Protein AF-A0A376EYU4-F1 (afdb_monomer_lite)

pLDDT: mean 89.41, std 5.72, range [57.59, 94.0]

Sequence (55 aa):
MNYIYSAINNSFYPSSMKDDYQRADTWPDDAVEVDDNIYLEFTAEPPEGKMRIAG

Foldseek 3Di:
DWWWADLQVRDIDHPVCQVVCVVVVNHDPRTDTDDVVVVCQQVPDDPPPDHRDRD

Secondary structure (DSSP, 8-state):
--EEEETTTTEEEEGGGHHHHHHTT---TT-EEE-HHHHHHHHSPPPTT------

Structure (mmCIF, N/CA/C/O backbone):
data_AF-A0A376EYU4-F1
#
_entry.id   AF-A0A376EYU4-F1
#
loop_
_atom_site.group_PDB
_atom_site.id
_atom_site.type_symbol
_atom_site.label_atom_id
_atom_site.label_alt_id
_atom_site.label_comp_id
_atom_site.label_asym_id
_atom_site.label_entity_id
_atom_site.label_seq_id
_atom_site.pdbx_PDB_ins_code
_atom_site.Cartn_x
_atom_site.Cartn_y
_atom_site.Cartn_z
_atom_site.occupancy
_atom_site.B_iso_or_equiv
_atom_site.auth_seq_id
_atom_site.auth_comp_id
_atom_site.auth_asym_id
_atom_site.auth_atom_id
_atom_site.pdbx_PDB_model_num
ATOM 1 N N . MET A 1 1 ? -8.000 8.706 -2.558 1.00 57.59 1 MET A N 1
ATOM 2 C CA . MET A 1 1 ? -7.726 7.602 -1.638 1.00 57.59 1 MET A CA 1
ATOM 3 C C . MET A 1 1 ? -7.039 6.502 -2.430 1.00 57.59 1 MET A C 1
ATOM 5 O O . MET A 1 1 ? -7.736 5.802 -3.142 1.00 57.59 1 MET A O 1
ATOM 9 N N . ASN A 1 2 ? -5.706 6.475 -2.457 1.00 73.31 2 ASN A N 1
ATOM 10 C CA . ASN A 1 2 ? -4.917 5.577 -3.311 1.00 73.31 2 ASN A CA 1
ATOM 11 C C . ASN A 1 2 ? -3.563 5.312 -2.627 1.00 73.31 2 ASN A C 1
ATOM 13 O O . ASN A 1 2 ? -2.544 5.919 -2.979 1.00 73.31 2 ASN A O 1
ATOM 17 N N . TYR A 1 3 ? -3.549 4.456 -1.612 1.00 90.06 3 TYR A N 1
ATOM 18 C CA . TYR A 1 3 ? -2.297 3.952 -1.054 1.00 90.06 3 TYR A CA 1
ATOM 19 C C . TYR A 1 3 ? -2.041 2.549 -1.575 1.00 90.06 3 TYR A C 1
ATOM 21 O O . TYR A 1 3 ? -2.952 1.815 -1.945 1.00 90.06 3 TYR A O 1
ATOM 29 N N . ILE A 1 4 ? -0.771 2.190 -1.633 1.00 92.12 4 ILE A N 1
ATOM 30 C CA . ILE A 1 4 ? -0.312 0.873 -2.035 1.00 92.12 4 ILE A CA 1
ATOM 31 C C . ILE A 1 4 ? 0.482 0.307 -0.874 1.00 92.12 4 ILE A C 1
ATOM 33 O O . ILE A 1 4 ? 1.358 0.977 -0.338 1.00 92.12 4 ILE A O 1
ATOM 37 N N . TYR A 1 5 ? 0.164 -0.907 -0.465 1.00 92.88 5 TYR A N 1
ATOM 38 C CA . TYR A 1 5 ? 0.871 -1.615 0.585 1.00 92.88 5 TYR A CA 1
ATOM 39 C C . TYR A 1 5 ? 1.791 -2.671 -0.026 1.00 92.88 5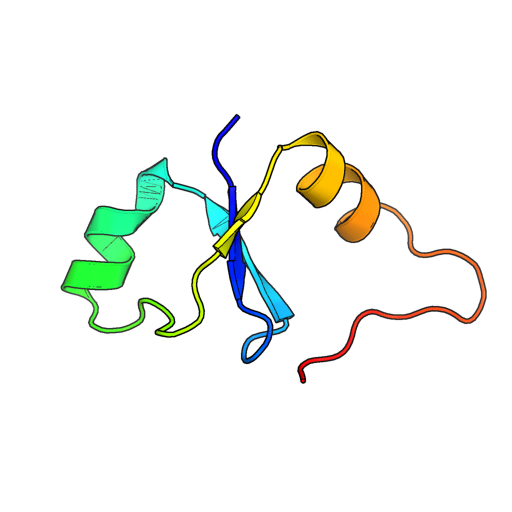 TYR A C 1
ATOM 41 O O . TYR A 1 5 ? 1.392 -3.387 -0.940 1.00 92.88 5 TYR A O 1
ATOM 49 N N . SER A 1 6 ? 3.011 -2.765 0.494 1.00 93.69 6 SER A N 1
ATOM 50 C CA . SER A 1 6 ? 3.928 -3.882 0.255 1.00 93.69 6 SER A CA 1
ATOM 51 C C . SER A 1 6 ? 4.106 -4.632 1.568 1.00 93.69 6 SER A C 1
ATOM 53 O O . SER A 1 6 ? 4.513 -4.039 2.573 1.00 93.69 6 SER A O 1
ATOM 55 N N . ALA A 1 7 ? 3.795 -5.924 1.555 1.00 91.75 7 ALA A N 1
ATOM 56 C CA . ALA A 1 7 ? 3.974 -6.831 2.679 1.00 91.75 7 ALA A CA 1
ATOM 57 C C . ALA A 1 7 ? 5.461 -7.129 2.928 1.00 91.75 7 ALA A C 1
ATOM 59 O O . ALA A 1 7 ? 5.897 -7.139 4.082 1.00 91.75 7 ALA A O 1
ATOM 60 N N . ILE A 1 8 ? 6.255 -7.259 1.861 1.00 91.62 8 ILE A N 1
ATOM 61 C CA . ILE A 1 8 ? 7.709 -7.465 1.917 1.00 91.62 8 ILE A CA 1
ATOM 62 C C . ILE A 1 8 ? 8.387 -6.290 2.628 1.00 91.62 8 ILE A C 1
ATOM 64 O O . ILE A 1 8 ? 9.230 -6.492 3.500 1.00 91.62 8 ILE A O 1
ATOM 68 N N . ASN A 1 9 ? 7.994 -5.058 2.298 1.00 91.00 9 ASN A N 1
ATOM 69 C CA . ASN A 1 9 ? 8.572 -3.859 2.908 1.00 91.00 9 ASN A CA 1
ATOM 70 C C . ASN A 1 9 ? 7.808 -3.387 4.157 1.00 91.00 9 ASN A C 1
ATOM 72 O O . ASN A 1 9 ? 8.232 -2.417 4.792 1.00 91.00 9 ASN A O 1
ATOM 76 N N . ASN A 1 10 ? 6.672 -4.013 4.496 1.00 92.44 10 ASN A N 1
ATOM 77 C CA . ASN A 1 10 ? 5.723 -3.564 5.528 1.00 92.44 10 ASN A CA 1
ATOM 78 C C . ASN A 1 10 ? 5.424 -2.053 5.454 1.00 92.44 10 ASN A C 1
ATOM 80 O O 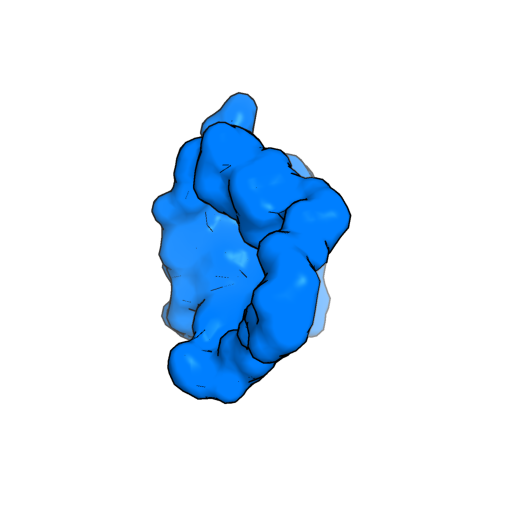. ASN A 1 10 ? 5.357 -1.336 6.461 1.00 92.44 10 ASN A O 1
ATOM 84 N N . SER A 1 11 ? 5.307 -1.544 4.233 1.00 91.69 11 SER A N 1
ATOM 85 C CA . SER A 1 11 ? 5.326 -0.110 3.959 1.00 91.69 11 SER A CA 1
ATOM 86 C C . SER A 1 11 ? 4.166 0.287 3.068 1.00 91.69 11 SER A C 1
ATOM 88 O O . SER A 1 11 ? 3.783 -0.441 2.153 1.00 91.69 11 SER A O 1
ATOM 90 N N . PHE A 1 12 ? 3.616 1.465 3.354 1.00 92.12 12 PHE A N 1
ATOM 91 C CA . PHE A 1 12 ? 2.598 2.096 2.529 1.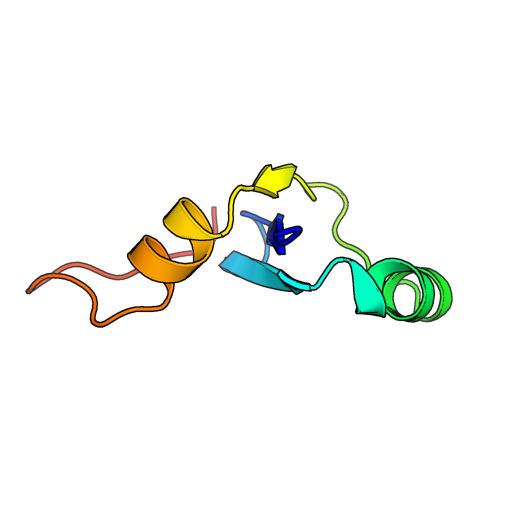00 92.12 12 PHE A CA 1
ATOM 92 C C . PHE A 1 12 ? 3.242 3.152 1.633 1.00 92.12 12 PHE A C 1
ATOM 94 O O . PHE A 1 12 ? 4.060 3.951 2.087 1.00 92.12 12 PHE A O 1
ATOM 101 N N . TYR A 1 13 ? 2.825 3.174 0.375 1.00 91.06 13 TYR A N 1
ATOM 102 C CA . TYR A 1 13 ? 3.310 4.054 -0.675 1.00 91.06 13 TYR A CA 1
ATOM 103 C C . TYR A 1 13 ? 2.133 4.856 -1.232 1.00 91.06 13 TYR A C 1
ATOM 105 O O . TYR A 1 13 ? 1.115 4.269 -1.603 1.00 91.06 13 TYR A O 1
ATOM 113 N N . PRO A 1 14 ? 2.226 6.189 -1.312 1.00 90.62 14 PRO A N 1
ATOM 114 C CA . PRO A 1 14 ? 1.190 6.991 -1.945 1.00 90.62 14 PRO A CA 1
ATOM 115 C C . PRO A 1 14 ? 1.219 6.785 -3.464 1.00 90.62 14 PRO A C 1
ATOM 117 O O . PRO A 1 14 ? 2.275 6.884 -4.094 1.00 90.62 14 PRO A O 1
ATOM 120 N N . SER A 1 15 ? 0.058 6.558 -4.086 1.00 87.19 15 SER A N 1
ATOM 121 C CA . SER A 1 15 ? -0.012 6.340 -5.538 1.00 87.19 15 SER A CA 1
ATOM 122 C C . SER A 1 15 ? 0.472 7.538 -6.351 1.00 87.19 15 SER A C 1
ATOM 124 O O . SER A 1 15 ? 0.887 7.372 -7.492 1.00 87.19 15 SER A O 1
ATOM 126 N N . SER A 1 16 ? 0.413 8.747 -5.783 1.00 89.00 16 SER A N 1
ATOM 127 C CA . SER A 1 16 ? 0.901 9.971 -6.423 1.00 89.00 16 SER A CA 1
ATOM 128 C C . SER A 1 16 ? 2.403 9.937 -6.699 1.00 89.00 16 SER A C 1
ATOM 130 O O . SER A 1 16 ? 2.855 10.625 -7.606 1.00 89.00 16 SER A O 1
ATOM 132 N N . MET A 1 17 ? 3.162 9.133 -5.950 1.00 89.44 17 MET A N 1
ATOM 133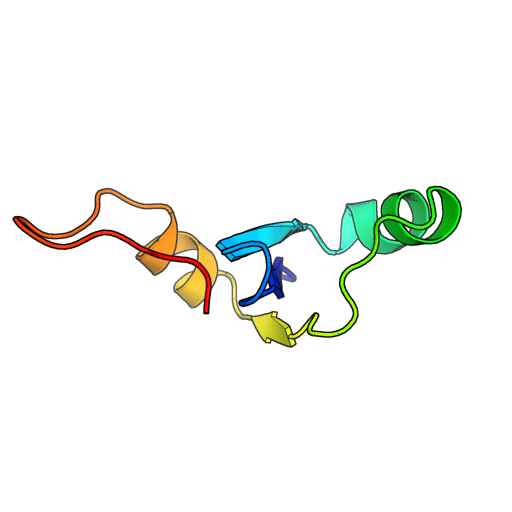 C CA . MET A 1 17 ? 4.610 8.973 -6.110 1.00 89.44 17 MET A CA 1
ATOM 134 C C . MET A 1 17 ? 4.986 7.672 -6.833 1.00 89.44 17 MET A C 1
ATOM 136 O O . MET A 1 17 ? 6.170 7.370 -6.968 1.00 89.44 17 MET A O 1
ATOM 140 N N . LYS A 1 18 ? 4.005 6.891 -7.312 1.00 88.56 18 LYS A N 1
ATOM 141 C CA . LYS A 1 18 ? 4.239 5.605 -7.989 1.00 88.56 18 LYS A CA 1
ATOM 142 C C . LYS A 1 18 ? 5.222 5.739 -9.152 1.00 88.56 18 LYS A C 1
ATOM 144 O O . LYS A 1 18 ? 6.178 4.973 -9.224 1.00 88.56 18 LYS A O 1
ATOM 149 N N . ASP A 1 19 ? 5.023 6.741 -10.005 1.00 90.88 19 ASP A N 1
ATOM 150 C CA . ASP A 1 19 ? 5.891 6.991 -11.160 1.00 90.88 19 ASP A CA 1
ATOM 151 C C . ASP A 1 19 ? 7.345 7.262 -10.745 1.00 90.88 19 ASP A C 1
ATOM 153 O O . ASP A 1 19 ? 8.274 6.820 -11.418 1.00 90.88 19 ASP A O 1
ATOM 157 N N . ASP A 1 20 ? 7.563 7.960 -9.629 1.00 93.25 20 ASP A N 1
ATOM 158 C CA . ASP A 1 20 ? 8.907 8.271 -9.139 1.00 93.25 20 ASP A CA 1
ATOM 159 C C . ASP A 1 20 ? 9.599 7.028 -8.571 1.00 93.25 20 ASP A C 1
ATOM 161 O O . ASP A 1 20 ? 10.766 6.781 -8.876 1.00 93.25 20 ASP A O 1
ATOM 165 N N . TYR A 1 21 ? 8.874 6.194 -7.821 1.00 91.44 21 TYR A N 1
ATOM 166 C CA . TYR A 1 21 ? 9.400 4.920 -7.323 1.00 91.44 21 TYR A CA 1
ATOM 167 C C . TYR A 1 21 ? 9.716 3.933 -8.453 1.00 91.44 21 TYR A C 1
ATOM 169 O O . TYR A 1 21 ? 10.735 3.243 -8.392 1.00 91.44 21 TYR A O 1
ATOM 177 N N . GLN A 1 22 ? 8.888 3.899 -9.502 1.00 91.00 22 GLN A N 1
ATOM 178 C CA . GLN A 1 22 ? 9.144 3.100 -10.702 1.00 91.00 22 GLN A CA 1
ATOM 179 C C . GLN A 1 22 ? 10.371 3.603 -11.470 1.00 91.00 22 GLN A C 1
ATOM 181 O O . GLN A 1 22 ? 11.202 2.800 -11.884 1.00 91.00 22 GLN A O 1
ATOM 186 N N . ARG A 1 23 ? 10.541 4.924 -11.618 1.00 93.75 23 ARG A N 1
ATOM 187 C CA . ARG A 1 23 ? 11.754 5.510 -12.223 1.00 93.75 23 ARG A CA 1
ATOM 188 C C . ARG A 1 23 ? 13.016 5.218 -11.417 1.00 93.75 23 ARG A C 1
ATOM 190 O O . ARG A 1 23 ? 14.087 5.096 -12.003 1.00 93.75 23 ARG A O 1
ATOM 197 N N . ALA A 1 24 ? 12.892 5.150 -10.095 1.00 93.19 24 ALA A N 1
ATOM 198 C CA . ALA A 1 24 ? 13.987 4.834 -9.189 1.00 93.19 24 ALA A CA 1
ATOM 199 C C . ALA A 1 24 ? 14.257 3.324 -9.049 1.00 93.19 24 ALA A C 1
ATOM 201 O O . ALA A 1 24 ? 15.165 2.966 -8.308 1.00 93.19 24 ALA A O 1
ATOM 202 N N . ASP A 1 25 ? 13.486 2.456 -9.720 1.00 89.44 25 ASP A N 1
ATOM 203 C CA . ASP A 1 25 ? 13.568 0.989 -9.607 1.00 89.44 25 ASP A CA 1
ATOM 204 C C . ASP A 1 25 ? 13.428 0.485 -8.152 1.00 89.44 25 ASP A C 1
ATOM 206 O O . ASP A 1 25 ? 14.040 -0.486 -7.720 1.00 89.44 25 ASP A O 1
ATOM 210 N N . THR A 1 26 ? 12.624 1.205 -7.362 1.00 89.31 26 THR A N 1
ATOM 211 C CA . THR A 1 26 ? 12.345 0.923 -5.936 1.00 89.31 26 THR A CA 1
ATOM 212 C C . THR A 1 26 ? 10.888 0.532 -5.698 1.00 89.31 26 THR A C 1
ATOM 214 O O . THR A 1 26 ? 10.445 0.414 -4.554 1.00 89.31 26 THR A O 1
ATOM 217 N N . TRP A 1 27 ? 10.121 0.368 -6.777 1.00 90.44 27 TRP A N 1
ATOM 218 C CA . TRP A 1 27 ? 8.731 -0.049 -6.700 1.00 90.44 27 TRP A CA 1
ATOM 219 C C . TRP A 1 27 ? 8.640 -1.510 -6.236 1.00 90.44 27 TRP A C 1
ATOM 221 O O . TRP A 1 27 ? 9.305 -2.358 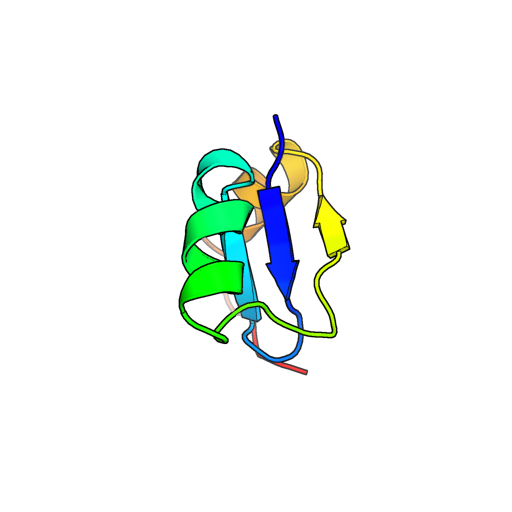-6.827 1.00 90.44 27 TRP A O 1
ATOM 231 N N . PRO A 1 28 ? 7.844 -1.826 -5.199 1.00 90.50 28 PRO A N 1
ATOM 232 C CA . PRO A 1 28 ? 7.729 -3.197 -4.720 1.00 90.50 28 PRO A CA 1
ATOM 233 C C . PRO A 1 28 ? 6.962 -4.090 -5.705 1.00 90.50 28 PRO A C 1
ATOM 235 O O . PRO A 1 28 ? 5.929 -3.689 -6.248 1.00 90.50 28 PRO A O 1
ATOM 238 N N . ASP A 1 29 ? 7.433 -5.327 -5.881 1.00 90.75 29 ASP A N 1
ATOM 239 C CA . ASP A 1 29 ? 6.787 -6.339 -6.734 1.00 90.75 29 ASP A CA 1
ATOM 240 C C . ASP A 1 29 ? 5.457 -6.842 -6.151 1.00 90.75 29 ASP A C 1
ATOM 242 O O . ASP A 1 29 ? 4.555 -7.244 -6.884 1.00 90.75 29 ASP A O 1
ATOM 246 N N . ASP A 1 30 ? 5.317 -6.794 -4.825 1.00 92.25 30 ASP A N 1
ATOM 247 C CA . ASP A 1 30 ? 4.128 -7.200 -4.072 1.00 92.25 30 ASP A CA 1
ATOM 248 C C . ASP A 1 30 ? 3.194 -6.019 -3.755 1.00 92.25 30 ASP A C 1
ATOM 250 O O . ASP A 1 30 ? 2.396 -6.076 -2.822 1.00 92.25 30 ASP A O 1
ATOM 254 N N . ALA A 1 31 ? 3.302 -4.933 -4.522 1.00 90.12 31 ALA A N 1
ATOM 255 C CA . ALA A 1 31 ? 2.449 -3.759 -4.417 1.00 90.12 31 ALA A CA 1
ATOM 256 C C . ALA A 1 31 ? 0.955 -4.107 -4.565 1.00 90.12 31 ALA A C 1
ATOM 258 O O . ALA A 1 31 ? 0.486 -4.421 -5.662 1.00 90.12 31 ALA A O 1
ATOM 259 N N . VAL A 1 32 ? 0.185 -3.957 -3.485 1.00 90.62 32 VAL A N 1
ATOM 260 C CA . VAL A 1 32 ? -1.275 -4.129 -3.469 1.00 90.62 32 VAL A CA 1
ATOM 261 C C . VAL A 1 32 ? -1.958 -2.794 -3.194 1.00 90.62 32 VAL A C 1
ATOM 263 O O . VAL A 1 32 ? -1.640 -2.118 -2.219 1.00 90.62 32 VAL A O 1
ATOM 266 N N . GLU A 1 33 ? -2.912 -2.405 -4.040 1.00 91.12 33 GLU A N 1
ATOM 267 C CA . GLU A 1 33 ? -3.744 -1.222 -3.796 1.00 91.12 33 GLU A CA 1
ATOM 268 C C . GLU A 1 33 ? -4.642 -1.439 -2.573 1.00 91.12 33 GLU A C 1
ATOM 270 O O . GLU A 1 33 ? -5.294 -2.474 -2.431 1.00 91.12 33 GLU A O 1
ATOM 275 N N . VAL A 1 34 ? -4.661 -0.451 -1.683 1.00 90.81 34 VAL A N 1
ATOM 276 C CA . VAL A 1 34 ? -5.433 -0.464 -0.444 1.00 90.81 34 VAL A CA 1
ATOM 277 C C . VAL A 1 34 ? -6.193 0.846 -0.281 1.00 90.81 34 VAL A C 1
ATOM 279 O O . VAL A 1 34 ? -5.724 1.924 -0.655 1.00 90.81 34 VAL A O 1
ATOM 282 N N . ASP A 1 35 ? -7.367 0.750 0.334 1.00 89.88 35 ASP A N 1
ATOM 283 C CA . ASP A 1 35 ? -8.158 1.922 0.686 1.00 89.88 35 ASP A CA 1
ATOM 284 C C . ASP A 1 35 ? -7.486 2.738 1.796 1.00 89.88 35 ASP A C 1
ATOM 286 O O . ASP A 1 35 ? -6.797 2.203 2.671 1.00 89.88 35 ASP A O 1
ATOM 290 N N . ASP A 1 36 ? -7.764 4.041 1.842 1.00 88.19 36 ASP A N 1
ATOM 291 C CA . ASP A 1 36 ? -7.202 4.906 2.887 1.00 88.19 36 ASP A CA 1
ATOM 292 C C . ASP A 1 36 ? -7.657 4.501 4.290 1.00 88.19 36 ASP A C 1
ATOM 294 O O . ASP A 1 36 ? -6.944 4.764 5.248 1.00 88.19 36 ASP A O 1
ATOM 298 N N . ASN A 1 37 ? -8.807 3.833 4.434 1.00 90.38 37 ASN A N 1
ATOM 299 C CA . ASN A 1 37 ? -9.236 3.299 5.727 1.00 90.38 37 ASN A CA 1
ATOM 300 C C . ASN A 1 37 ? -8.248 2.248 6.251 1.00 90.38 37 ASN A C 1
ATOM 302 O O . ASN A 1 37 ? -7.927 2.263 7.435 1.00 90.38 37 ASN A O 1
ATOM 306 N N . ILE A 1 38 ? -7.724 1.392 5.365 1.00 90.06 38 ILE A N 1
ATOM 307 C CA . ILE A 1 38 ? -6.687 0.411 5.701 1.00 90.06 38 ILE A CA 1
ATOM 308 C C . ILE A 1 38 ? -5.396 1.148 6.050 1.00 90.06 38 ILE A C 1
ATOM 310 O O . ILE A 1 38 ? -4.814 0.912 7.104 1.00 90.06 38 ILE A O 1
ATOM 314 N N . TYR A 1 39 ? -4.973 2.104 5.222 1.00 90.50 39 TYR A N 1
ATOM 315 C CA . TYR A 1 39 ? -3.808 2.930 5.546 1.00 90.50 39 TYR A CA 1
ATOM 316 C C . TYR A 1 39 ? -3.936 3.571 6.937 1.00 90.50 39 TYR A C 1
ATOM 318 O O . TYR A 1 39 ? -3.025 3.448 7.752 1.00 90.50 39 TYR A O 1
ATOM 326 N N . LEU A 1 40 ? -5.069 4.206 7.241 1.00 90.44 40 LEU A N 1
ATOM 327 C CA . LEU A 1 40 ? -5.317 4.862 8.524 1.00 90.44 40 LEU A CA 1
ATOM 328 C C . LEU A 1 40 ? -5.323 3.866 9.684 1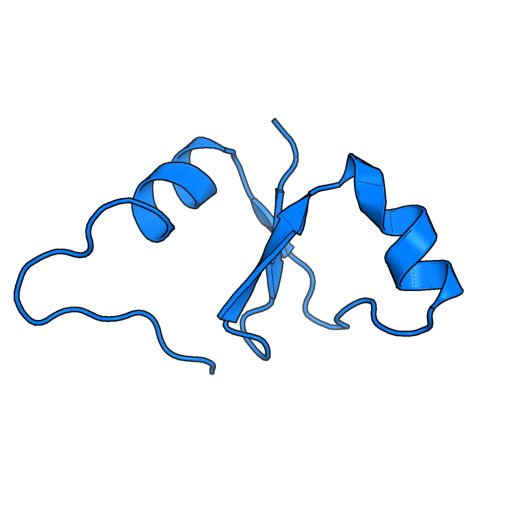.00 90.44 40 LEU A C 1
ATOM 330 O O . LEU A 1 40 ? -4.666 4.124 10.684 1.00 90.44 40 LEU A O 1
ATOM 334 N N . GLU A 1 41 ? -5.997 2.723 9.553 1.00 90.44 41 GLU A N 1
ATOM 335 C CA . GLU A 1 41 ? -6.043 1.692 10.597 1.00 90.44 41 GLU A CA 1
ATOM 336 C C . GLU A 1 41 ? -4.641 1.180 10.957 1.00 90.44 41 GLU A C 1
ATOM 338 O O . GLU A 1 41 ? -4.305 1.031 12.131 1.00 90.44 41 GLU A O 1
ATOM 343 N N . PHE A 1 42 ? -3.799 0.957 9.949 1.00 88.94 42 PHE A N 1
ATOM 344 C CA . PHE A 1 42 ? -2.482 0.352 10.129 1.00 88.94 42 PHE A CA 1
ATOM 345 C C . PHE A 1 42 ? -1.354 1.377 10.357 1.00 88.94 42 PHE A C 1
ATOM 347 O O . PHE A 1 42 ? -0.267 1.003 10.802 1.00 88.94 42 PHE A O 1
ATOM 354 N N . THR A 1 43 ? -1.571 2.664 10.085 1.00 89.00 43 THR A N 1
ATOM 355 C CA . THR A 1 43 ? -0.608 3.742 10.401 1.00 89.00 43 THR A CA 1
ATOM 356 C C . THR A 1 43 ? -0.957 4.539 11.653 1.00 89.00 43 THR A C 1
ATOM 358 O O . THR A 1 43 ? -0.096 5.263 12.156 1.00 89.00 43 THR A O 1
ATOM 361 N N . ALA A 1 44 ? -2.174 4.387 12.177 1.00 89.25 44 ALA A N 1
ATOM 362 C CA . ALA A 1 44 ? -2.565 4.901 13.481 1.00 89.25 44 ALA A CA 1
ATOM 363 C C . ALA A 1 44 ? -1.829 4.188 14.628 1.00 89.25 44 ALA A C 1
ATOM 365 O O . ALA A 1 44 ? -0.991 3.305 14.428 1.00 89.25 44 ALA A O 1
ATOM 366 N N . GLU A 1 45 ? -2.144 4.603 15.855 1.00 90.31 45 GLU A N 1
ATOM 367 C CA . GLU A 1 45 ? -1.603 3.989 17.059 1.00 90.31 45 GLU A CA 1
ATOM 368 C C . GLU A 1 45 ? -1.943 2.488 17.086 1.00 90.31 45 GLU A C 1
ATOM 370 O O . GLU A 1 45 ? -3.124 2.120 17.068 1.00 90.31 45 GLU A O 1
ATOM 375 N N . PRO A 1 46 ? -0.930 1.604 17.084 1.00 88.94 46 PRO A N 1
ATOM 376 C CA . PRO A 1 46 ? -1.177 0.177 17.080 1.00 88.94 46 PRO A CA 1
ATOM 377 C C . PRO A 1 46 ? -1.803 -0.250 18.418 1.00 88.94 46 PRO A C 1
ATOM 379 O O . PRO A 1 46 ? -1.422 0.272 19.468 1.00 88.94 46 PRO A O 1
ATOM 382 N N . PRO A 1 47 ? -2.732 -1.226 18.421 1.00 90.44 47 PRO A N 1
ATOM 383 C CA . PRO A 1 47 ? -3.297 -1.749 19.659 1.00 90.44 47 PRO A CA 1
ATOM 384 C C . PRO A 1 47 ? -2.217 -2.309 20.589 1.00 90.44 47 PRO A C 1
ATOM 386 O O . PRO A 1 47 ? -1.192 -2.816 20.130 1.00 90.44 47 PRO A O 1
ATOM 389 N N . GLU A 1 48 ? -2.483 -2.288 21.894 1.00 94.00 48 GLU A N 1
ATOM 390 C CA . GLU A 1 48 ? -1.530 -2.756 22.901 1.00 94.00 48 GLU A CA 1
ATOM 391 C C . GLU A 1 48 ? -1.031 -4.182 22.603 1.00 94.00 48 GLU A C 1
ATOM 393 O O . GLU A 1 48 ? -1.806 -5.104 22.332 1.00 94.00 48 GLU A O 1
ATOM 398 N N . GLY A 1 49 ? 0.295 -4.344 22.614 1.00 93.62 49 GLY A N 1
ATOM 399 C CA . GLY A 1 49 ? 0.963 -5.616 22.333 1.00 93.62 49 GLY A CA 1
ATOM 400 C C . GLY A 1 49 ? 0.978 -6.037 20.860 1.00 93.62 49 GLY A C 1
ATOM 401 O O . GLY A 1 49 ? 1.461 -7.129 20.560 1.00 93.62 49 GLY A O 1
ATOM 402 N N . LYS A 1 50 ? 0.479 -5.209 19.933 1.00 90.62 50 LYS A N 1
ATOM 403 C CA . LYS A 1 50 ? 0.522 -5.483 18.491 1.00 90.62 50 LYS A CA 1
ATOM 404 C C . LYS A 1 50 ? 1.507 -4.564 17.783 1.00 90.62 50 LYS A C 1
ATOM 406 O O . LYS A 1 50 ? 1.650 -3.391 18.103 1.00 90.62 50 LYS A O 1
ATOM 411 N N . MET A 1 51 ? 2.163 -5.114 16.770 1.00 89.50 51 MET A N 1
ATOM 412 C CA . MET A 1 51 ? 3.023 -4.379 15.853 1.00 89.50 51 MET A CA 1
ATOM 413 C C . MET A 1 51 ? 2.884 -4.973 14.458 1.00 89.50 51 MET A C 1
ATOM 415 O O . MET A 1 51 ? 2.651 -6.174 14.311 1.00 89.50 51 MET A O 1
ATOM 419 N N . ARG A 1 52 ? 3.035 -4.137 13.433 1.00 88.31 52 ARG A N 1
ATOM 420 C CA . ARG A 1 52 ? 3.123 -4.623 12.057 1.00 88.31 52 ARG A CA 1
ATOM 421 C C . ARG A 1 52 ? 4.528 -5.135 11.790 1.00 88.31 52 ARG A C 1
ATOM 423 O O . ARG A 1 52 ? 5.496 -4.472 12.163 1.00 88.31 52 ARG A O 1
ATOM 430 N N . ILE A 1 53 ? 4.630 -6.265 11.107 1.00 89.19 53 ILE A N 1
ATOM 431 C CA . ILE A 1 53 ? 5.898 -6.854 10.671 1.00 89.19 53 ILE A CA 1
ATOM 432 C C . ILE A 1 53 ? 5.850 -7.115 9.167 1.00 89.19 53 ILE A C 1
ATOM 434 O O . ILE A 1 53 ? 4.769 -7.263 8.604 1.00 89.19 53 ILE A O 1
ATOM 438 N N . ALA A 1 54 ? 7.022 -7.154 8.535 1.00 89.00 54 ALA A N 1
ATOM 439 C CA . ALA A 1 54 ? 7.158 -7.607 7.155 1.00 89.00 54 ALA A CA 1
ATOM 440 C C . ALA A 1 54 ? 6.938 -9.120 7.055 1.00 89.00 54 ALA A C 1
ATOM 442 O O . ALA A 1 54 ? 7.293 -9.845 7.992 1.00 89.00 54 ALA A O 1
ATOM 443 N N . GLY A 1 55 ? 6.386 -9.585 5.933 1.00 71.56 55 GLY A N 1
ATOM 444 C CA . GLY A 1 55 ? 6.158 -11.013 5.688 1.00 71.56 55 GLY A CA 1
ATOM 445 C C . GLY A 1 55 ? 5.132 -11.302 4.613 1.00 71.56 55 GLY A C 1
ATOM 446 O O . GLY A 1 55 ? 3.988 -10.823 4.766 1.00 71.56 55 GLY A O 1
#

Organism: Enterobacter asburiae (NCBI:txid61645)

Radius of gyration: 11.89 Å; chains: 1; bounding box: 23×21×35 Å